Protein AF-A0A7Z0HU76-F1 (afdb_monomer_lite)

Foldseek 3Di:
DVVVVVVVVVVVVVVVVQVVVVLVCCLVPVPVDQWDWDDDPQWTWIHHRQKIWIRRPPDIDIDGRPHD

Sequence (68 aa):
MAFNQQLRAQTHLVEIAKIDKIQMIVSTQVYKNNETKFNFDEAKVTVINKQIKIDLGKRIYQRELLVK

Structure (mmCIF, N/CA/C/O backbone):
data_AF-A0A7Z0HU76-F1
#
_entry.id   AF-A0A7Z0HU76-F1
#
loop_
_atom_site.group_PDB
_atom_site.id
_atom_site.type_symbol
_atom_site.label_atom_id
_atom_site.label_alt_id
_atom_site.label_comp_id
_atom_site.label_asym_id
_atom_site.label_entity_id
_atom_site.label_seq_id
_atom_site.pdbx_PDB_ins_code
_atom_site.Cartn_x
_atom_site.Cartn_y
_atom_site.Cartn_z
_atom_site.occupancy
_atom_site.B_iso_or_equiv
_atom_site.auth_seq_id
_atom_site.auth_comp_id
_atom_site.auth_asym_id
_atom_site.auth_atom_id
_atom_site.pdbx_PDB_model_num
ATOM 1 N N . MET A 1 1 ? 17.215 3.169 -26.812 1.00 61.91 1 MET A N 1
ATOM 2 C CA . MET A 1 1 ? 16.239 3.915 -25.976 1.00 61.91 1 MET A CA 1
ATOM 3 C C . MET A 1 1 ? 15.146 3.024 -25.367 1.00 61.91 1 MET A C 1
ATOM 5 O O . MET A 1 1 ? 14.702 3.340 -24.271 1.00 61.91 1 MET A O 1
ATOM 9 N N . ALA A 1 2 ? 14.766 1.898 -25.993 1.00 76.62 2 ALA A N 1
ATOM 10 C CA . ALA A 1 2 ? 13.744 0.973 -25.475 1.00 76.62 2 ALA A CA 1
ATOM 11 C C . ALA A 1 2 ? 14.092 0.310 -24.122 1.00 76.62 2 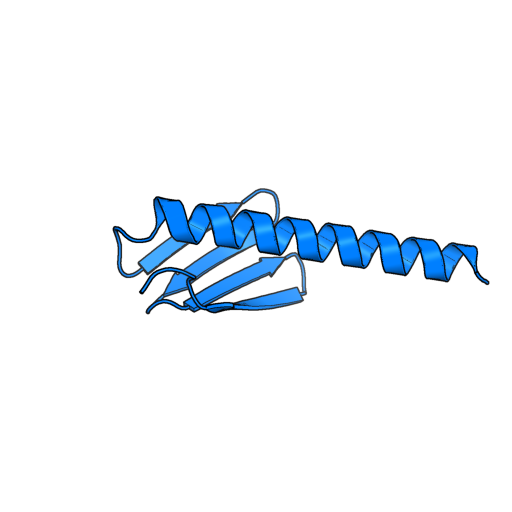ALA A C 1
ATOM 13 O O . ALA A 1 2 ? 13.230 0.219 -23.256 1.00 76.62 2 ALA A O 1
ATOM 14 N N . PHE A 1 3 ? 15.356 -0.068 -23.892 1.00 80.62 3 PHE A N 1
ATOM 15 C CA . PHE A 1 3 ? 15.782 -0.729 -22.647 1.00 80.62 3 PHE A CA 1
ATOM 16 C C . PHE A 1 3 ? 15.531 0.122 -21.389 1.00 80.62 3 PHE A C 1
ATOM 18 O O . PHE A 1 3 ? 14.953 -0.355 -20.420 1.00 80.62 3 PHE A O 1
ATOM 25 N N . ASN A 1 4 ? 15.869 1.418 -21.425 1.00 82.88 4 ASN A N 1
ATOM 26 C CA . ASN A 1 4 ? 15.623 2.327 -20.297 1.00 82.88 4 ASN A CA 1
ATOM 27 C C . ASN A 1 4 ? 14.125 2.545 -20.038 1.00 82.88 4 ASN A C 1
ATOM 29 O O . ASN A 1 4 ? 13.722 2.753 -18.896 1.00 82.88 4 ASN A O 1
A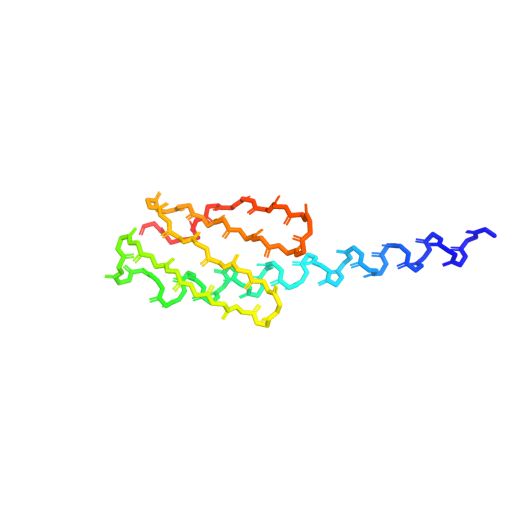TOM 33 N N . GLN A 1 5 ? 13.295 2.510 -21.085 1.00 79.19 5 GLN A N 1
ATOM 34 C CA . GLN A 1 5 ? 11.841 2.594 -20.939 1.00 79.19 5 GLN A CA 1
ATOM 35 C C . GLN A 1 5 ? 11.270 1.306 -20.335 1.00 79.19 5 GLN A C 1
ATOM 37 O O . GLN A 1 5 ? 10.448 1.383 -19.426 1.00 79.19 5 GLN A O 1
ATOM 42 N N . GLN A 1 6 ? 11.759 0.140 -20.767 1.00 82.25 6 GLN A N 1
ATOM 43 C CA . GLN A 1 6 ? 11.395 -1.158 -20.192 1.00 82.25 6 GLN A CA 1
ATOM 44 C C . GLN A 1 6 ? 11.795 -1.259 -18.716 1.00 82.25 6 GLN A C 1
ATOM 46 O O . GLN A 1 6 ? 10.973 -1.652 -17.894 1.00 82.25 6 GLN A O 1
ATOM 51 N N . LEU A 1 7 ? 13.008 -0.823 -18.361 1.00 84.12 7 LEU A N 1
ATOM 52 C CA . LEU A 1 7 ? 13.469 -0.744 -16.971 1.00 84.12 7 LEU A CA 1
ATOM 53 C C . LEU A 1 7 ? 12.551 0.132 -16.119 1.00 84.12 7 LEU A C 1
ATOM 55 O O . LEU A 1 7 ? 12.088 -0.309 -15.073 1.00 84.12 7 LEU A O 1
ATOM 59 N N . ARG A 1 8 ? 12.221 1.344 -16.585 1.00 81.12 8 ARG A N 1
ATOM 60 C CA . ARG A 1 8 ? 11.304 2.246 -15.865 1.00 81.12 8 ARG A CA 1
ATOM 61 C C . ARG A 1 8 ? 9.917 1.634 -15.677 1.00 81.12 8 ARG A C 1
ATOM 63 O O . ARG A 1 8 ? 9.356 1.745 -14.590 1.00 81.12 8 ARG A O 1
ATOM 70 N N . ALA A 1 9 ? 9.378 0.986 -16.709 1.00 81.31 9 ALA A N 1
ATOM 71 C CA . ALA A 1 9 ? 8.086 0.312 -16.632 1.00 81.31 9 ALA A CA 1
ATOM 72 C C . ALA A 1 9 ? 8.109 -0.839 -15.614 1.00 81.31 9 ALA A C 1
ATOM 74 O O . ALA A 1 9 ? 7.206 -0.942 -14.787 1.00 81.31 9 ALA A O 1
ATOM 75 N N . GLN A 1 10 ? 9.165 -1.658 -15.610 1.00 84.50 10 GLN A N 1
ATOM 76 C CA . GLN A 1 10 ? 9.331 -2.733 -14.630 1.00 84.50 10 GLN A CA 1
ATOM 77 C C . GLN A 1 10 ? 9.459 -2.196 -13.203 1.00 84.50 10 GLN A C 1
ATOM 79 O O . GLN A 1 10 ? 8.784 -2.693 -12.305 1.00 84.50 10 GLN A O 1
ATOM 84 N N . THR A 1 11 ? 10.263 -1.151 -12.983 1.00 84.31 11 THR A N 1
ATOM 85 C CA . THR A 1 11 ? 10.384 -0.514 -11.664 1.00 84.31 11 THR A CA 1
ATOM 86 C C . THR A 1 11 ? 9.033 0.001 -11.171 1.00 84.31 11 THR A C 1
ATOM 88 O O . THR A 1 11 ? 8.679 -0.216 -10.016 1.00 84.31 11 THR A O 1
ATOM 91 N N . HIS A 1 12 ? 8.244 0.616 -12.054 1.00 85.69 12 HIS A N 1
ATOM 92 C CA . HIS A 1 12 ? 6.911 1.099 -11.710 1.00 85.69 12 HIS A CA 1
ATOM 93 C C . HIS A 1 12 ? 5.951 -0.041 -11.329 1.00 85.69 12 HIS A C 1
ATOM 95 O O . HIS A 1 12 ? 5.211 0.078 -10.356 1.00 85.69 12 HIS A O 1
ATOM 101 N N . LEU A 1 13 ? 5.990 -1.170 -12.045 1.00 87.44 13 LEU A N 1
ATOM 102 C CA . LEU A 1 13 ? 5.191 -2.352 -11.701 1.00 87.44 13 LEU A CA 1
ATOM 103 C C . LEU A 1 13 ? 5.586 -2.942 -10.341 1.00 87.44 13 LEU A C 1
ATOM 105 O O . LEU A 1 13 ? 4.711 -3.304 -9.558 1.00 87.44 13 LEU A O 1
ATOM 109 N N . VAL A 1 14 ? 6.884 -2.999 -10.032 1.00 87.94 14 VAL A N 1
ATOM 110 C CA . VAL A 1 14 ? 7.374 -3.459 -8.722 1.00 87.94 14 VAL A CA 1
ATOM 111 C C . VAL A 1 14 ? 6.906 -2.528 -7.601 1.00 87.94 14 VAL A C 1
ATOM 113 O O . VAL A 1 14 ? 6.491 -3.005 -6.545 1.00 87.94 14 VAL A O 1
ATOM 116 N N . GLU A 1 15 ? 6.937 -1.212 -7.820 1.00 86.69 15 GLU A N 1
ATOM 117 C CA . GLU A 1 15 ? 6.401 -0.247 -6.856 1.00 86.69 15 GLU A CA 1
ATOM 118 C C . GLU A 1 15 ? 4.900 -0.454 -6.617 1.00 86.69 15 GLU A C 1
ATOM 120 O O . GLU A 1 15 ? 4.485 -0.543 -5.462 1.00 86.69 15 GLU A O 1
ATOM 125 N N . ILE A 1 16 ? 4.097 -0.607 -7.676 1.00 88.12 16 ILE A N 1
ATOM 126 C CA . ILE A 1 16 ? 2.656 -0.884 -7.546 1.00 88.12 16 ILE A CA 1
ATOM 127 C C . ILE A 1 16 ? 2.420 -2.178 -6.763 1.00 88.12 16 ILE A C 1
ATOM 129 O O . ILE A 1 16 ? 1.642 -2.174 -5.812 1.00 88.12 16 ILE A O 1
ATOM 133 N N . ALA A 1 17 ? 3.136 -3.255 -7.092 1.00 88.25 17 ALA A N 1
ATOM 134 C CA . ALA A 1 17 ? 2.990 -4.536 -6.406 1.00 88.25 17 ALA A CA 1
ATOM 135 C C . ALA A 1 17 ? 3.314 -4.441 -4.902 1.00 88.25 17 ALA A C 1
ATOM 137 O O . ALA A 1 17 ? 2.642 -5.067 -4.078 1.00 88.25 17 ALA A O 1
ATOM 138 N N . LYS A 1 18 ? 4.311 -3.628 -4.514 1.00 89.06 18 LYS A N 1
ATOM 139 C CA . LYS A 1 18 ? 4.600 -3.346 -3.096 1.00 89.06 18 LYS A CA 1
ATOM 140 C C . LYS A 1 18 ? 3.430 -2.634 -2.414 1.00 89.06 18 LYS A C 1
ATOM 142 O O . LYS A 1 18 ? 3.045 -3.021 -1.312 1.00 89.06 18 LYS A O 1
ATOM 147 N N . ILE A 1 19 ? 2.852 -1.627 -3.066 1.00 89.50 19 ILE A N 1
ATOM 148 C CA . ILE A 1 19 ? 1.707 -0.872 -2.536 1.00 89.50 19 ILE A CA 1
ATOM 149 C C . ILE A 1 19 ? 0.481 -1.788 -2.381 1.00 89.50 19 ILE A C 1
ATOM 151 O O . ILE A 1 19 ? -0.174 -1.757 -1.339 1.00 89.50 19 ILE A O 1
ATOM 155 N N . ASP A 1 20 ? 0.204 -2.644 -3.367 1.00 88.81 20 ASP A N 1
ATOM 156 C CA . ASP A 1 20 ? -0.902 -3.610 -3.325 1.00 88.81 20 ASP A CA 1
ATOM 157 C C . ASP A 1 20 ? -0.746 -4.592 -2.155 1.00 88.81 20 ASP A C 1
ATOM 159 O O . ASP A 1 20 ? -1.695 -4.845 -1.408 1.00 88.81 20 ASP A O 1
ATOM 163 N N . LYS A 1 21 ? 0.476 -5.092 -1.932 1.00 89.19 21 LYS A N 1
ATOM 164 C CA . LYS A 1 21 ? 0.784 -5.971 -0.797 1.00 89.19 21 LYS A CA 1
ATOM 165 C C . LYS A 1 21 ? 0.544 -5.274 0.543 1.00 89.19 21 LYS A C 1
ATOM 167 O O . LYS A 1 21 ? -0.069 -5.866 1.431 1.00 89.19 21 LYS A O 1
ATOM 172 N N . ILE A 1 22 ? 0.976 -4.017 0.681 1.00 88.56 22 ILE A N 1
ATOM 173 C CA . ILE A 1 22 ? 0.721 -3.211 1.885 1.00 88.56 22 ILE A CA 1
ATOM 174 C C . ILE A 1 22 ? -0.784 -3.062 2.110 1.00 88.56 22 ILE A C 1
ATOM 176 O O . ILE A 1 22 ? -1.258 -3.304 3.216 1.00 88.56 22 ILE A O 1
ATOM 180 N N . GLN A 1 23 ? -1.553 -2.729 1.074 1.00 86.44 23 GLN A N 1
ATOM 181 C CA . GLN A 1 23 ? -3.002 -2.580 1.189 1.00 86.44 23 GLN A CA 1
ATOM 182 C C . GLN A 1 23 ? -3.693 -3.870 1.635 1.00 86.44 23 GLN A C 1
ATOM 184 O O . GLN A 1 23 ? -4.596 -3.814 2.471 1.00 86.44 23 GLN A O 1
ATOM 189 N N . MET A 1 24 ? -3.260 -5.027 1.132 1.00 87.06 24 MET A N 1
ATOM 190 C CA . MET A 1 24 ? -3.803 -6.320 1.550 1.00 87.06 24 MET A CA 1
ATOM 191 C C . MET A 1 24 ? -3.512 -6.611 3.033 1.00 87.06 24 MET A C 1
ATOM 193 O O . MET A 1 24 ? -4.399 -7.042 3.771 1.00 87.06 24 MET A O 1
ATOM 197 N N . ILE A 1 25 ? -2.293 -6.324 3.499 1.00 85.06 25 ILE A N 1
ATOM 198 C CA . ILE A 1 25 ? -1.896 -6.513 4.905 1.00 85.06 25 ILE A CA 1
ATOM 199 C C . ILE A 1 25 ? -2.662 -5.554 5.815 1.00 85.06 25 ILE A C 1
ATOM 201 O O . ILE A 1 25 ? -3.231 -5.967 6.821 1.00 85.06 25 ILE A O 1
ATOM 205 N N . VAL A 1 26 ? -2.738 -4.280 5.436 1.00 83.00 26 VAL A N 1
ATOM 206 C CA . VAL A 1 26 ? -3.491 -3.267 6.178 1.00 83.00 26 VAL A CA 1
ATOM 207 C C . VAL A 1 26 ? -4.964 -3.654 6.279 1.00 83.00 26 VAL A C 1
ATOM 209 O O . VAL A 1 26 ? -5.535 -3.618 7.365 1.00 83.00 26 VAL A O 1
ATOM 212 N N . SER A 1 27 ? -5.568 -4.100 5.178 1.00 80.06 27 SER A N 1
ATOM 213 C CA . SER A 1 27 ? -6.975 -4.512 5.158 1.00 80.06 27 SER A CA 1
ATOM 214 C C . SER A 1 27 ? -7.246 -5.733 6.040 1.00 80.06 27 SER A C 1
ATOM 216 O O . SER A 1 27 ? -8.312 -5.834 6.635 1.00 80.06 27 SER A O 1
ATOM 218 N N . THR A 1 28 ? -6.284 -6.644 6.184 1.00 79.00 28 THR A N 1
ATOM 219 C CA . THR A 1 28 ? -6.450 -7.851 7.011 1.00 79.00 28 THR A CA 1
ATOM 220 C C . THR A 1 28 ? -6.115 -7.629 8.488 1.00 79.00 28 THR A C 1
ATOM 222 O O . THR A 1 28 ? -6.737 -8.245 9.351 1.00 79.00 28 THR A O 1
ATOM 225 N N . GLN A 1 29 ? -5.157 -6.753 8.804 1.00 71.25 29 GLN A N 1
ATOM 226 C CA . GLN A 1 29 ? -4.646 -6.572 10.170 1.00 71.25 29 GLN A CA 1
ATOM 227 C C . GLN A 1 29 ? -5.211 -5.337 10.886 1.00 71.25 29 GLN A C 1
ATOM 229 O O . GLN A 1 29 ? -5.418 -5.379 12.098 1.00 71.25 29 GLN A O 1
ATOM 234 N N . VAL A 1 30 ? -5.484 -4.247 10.162 1.00 64.19 30 VAL A N 1
ATOM 235 C CA . VAL A 1 30 ? -5.816 -2.933 10.749 1.00 64.19 30 VAL A CA 1
ATOM 236 C C . VAL A 1 30 ? -7.318 -2.722 10.943 1.00 64.19 30 VAL A C 1
ATOM 238 O O . VAL A 1 30 ? -7.705 -1.824 11.678 1.00 64.19 30 VAL A O 1
ATOM 241 N N . TYR A 1 31 ? -8.182 -3.600 10.418 1.00 58.69 31 TYR A N 1
ATOM 242 C CA . TYR A 1 31 ? -9.632 -3.546 10.685 1.00 58.69 31 TYR A CA 1
ATOM 243 C C . TYR A 1 31 ? -9.979 -3.465 12.189 1.00 58.69 31 TYR A C 1
ATOM 245 O O . TYR A 1 31 ? -11.044 -2.985 12.560 1.00 58.69 31 TYR A O 1
ATOM 253 N N . LYS A 1 32 ? -9.077 -3.906 13.074 1.00 59.22 32 LYS A N 1
ATOM 254 C CA . LYS A 1 32 ? -9.299 -3.902 14.523 1.00 59.22 32 LYS A CA 1
ATOM 255 C C . LYS A 1 32 ? -9.070 -2.546 15.208 1.00 59.22 32 LYS A C 1
ATOM 257 O O . LYS A 1 32 ? -9.631 -2.354 16.280 1.00 59.22 32 LYS A O 1
ATOM 262 N N . ASN A 1 33 ? -8.298 -1.621 14.624 1.00 61.78 33 ASN A N 1
ATOM 263 C CA . ASN A 1 33 ? -7.899 -0.363 15.272 1.00 61.78 33 ASN A CA 1
ATOM 264 C C . ASN A 1 33 ? -8.109 0.850 14.342 1.00 61.78 33 ASN A C 1
ATOM 266 O O . ASN A 1 33 ? -7.673 0.842 13.195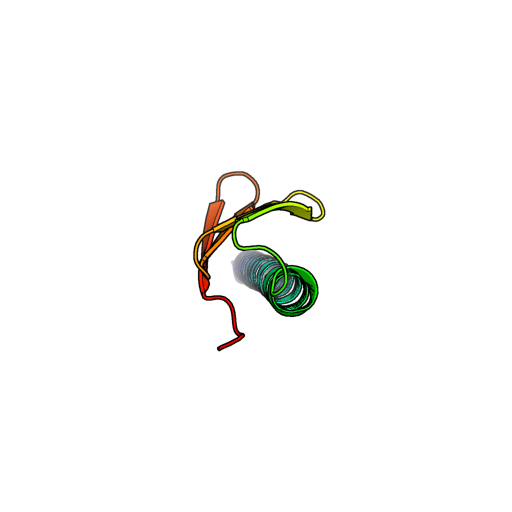 1.00 61.78 33 ASN A O 1
ATOM 270 N N . ASN A 1 34 ? -8.718 1.927 14.854 1.00 66.50 34 ASN A N 1
ATOM 271 C CA . ASN A 1 34 ? -9.037 3.141 14.077 1.00 66.50 34 ASN A CA 1
ATOM 272 C C . ASN A 1 34 ? -7.809 3.919 13.568 1.00 66.50 34 ASN A C 1
ATOM 274 O O . ASN A 1 34 ? -7.912 4.668 12.593 1.00 66.50 34 ASN A O 1
ATOM 278 N N . GLU A 1 35 ? -6.658 3.741 14.213 1.00 78.06 35 GLU A N 1
ATOM 279 C CA . GLU A 1 35 ? -5.384 4.304 13.782 1.00 78.06 35 GLU A CA 1
ATOM 280 C C . GLU A 1 35 ? -4.278 3.265 13.971 1.00 78.06 35 GLU A C 1
ATOM 282 O O . GLU A 1 35 ? -4.198 2.595 15.002 1.00 78.06 35 GLU A O 1
ATOM 287 N N . THR A 1 36 ? -3.423 3.081 12.967 1.00 82.81 36 THR A N 1
ATOM 288 C CA . THR A 1 36 ? -2.260 2.190 13.067 1.00 82.81 36 THR A CA 1
ATOM 289 C C . THR A 1 36 ? -1.107 2.743 12.247 1.00 82.81 36 THR A C 1
ATOM 291 O O . THR A 1 36 ? -1.277 3.150 11.100 1.00 82.81 36 THR A O 1
ATOM 294 N N . LYS A 1 37 ? 0.086 2.750 12.841 1.00 87.69 37 LYS A N 1
ATOM 295 C CA . LYS A 1 37 ? 1.332 3.174 12.200 1.00 87.69 37 LYS A CA 1
ATOM 296 C C . LYS A 1 37 ? 2.331 2.039 12.294 1.00 87.69 37 LYS A C 1
ATOM 298 O O . LYS A 1 37 ? 2.557 1.517 13.382 1.00 87.69 37 LYS A O 1
ATOM 303 N N . PHE A 1 38 ? 2.919 1.663 11.171 1.00 86.38 38 PHE A N 1
ATOM 304 C CA . PHE A 1 38 ? 3.943 0.629 11.129 1.00 86.38 38 PHE A CA 1
ATOM 305 C C . PHE A 1 38 ? 4.846 0.813 9.914 1.00 86.38 38 PHE A C 1
ATOM 307 O O . PHE A 1 38 ? 4.509 1.520 8.964 1.00 86.38 38 PHE A O 1
ATOM 314 N N . ASN A 1 39 ? 6.001 0.162 9.950 1.00 86.81 39 ASN A N 1
ATOM 315 C CA . ASN A 1 39 ? 6.905 0.111 8.812 1.00 86.81 39 ASN A CA 1
ATOM 316 C C . ASN A 1 39 ? 6.736 -1.236 8.110 1.00 86.81 39 ASN A C 1
ATOM 318 O O . ASN A 1 39 ? 6.655 -2.274 8.768 1.00 86.81 39 ASN A O 1
ATOM 322 N N . PHE A 1 40 ? 6.690 -1.208 6.784 1.00 83.50 40 PHE A N 1
ATOM 323 C CA . PHE A 1 40 ? 6.690 -2.392 5.939 1.00 83.50 40 PHE A CA 1
ATOM 324 C C . PHE A 1 40 ? 7.846 -2.275 4.950 1.00 83.50 40 PHE A C 1
ATOM 326 O O . PHE A 1 40 ? 7.819 -1.414 4.070 1.00 83.50 40 PHE A O 1
ATOM 333 N N . ASP A 1 41 ? 8.867 -3.114 5.108 1.00 82.94 41 ASP A N 1
ATOM 334 C CA . ASP A 1 41 ? 10.160 -2.953 4.436 1.00 82.94 41 ASP A CA 1
ATOM 335 C C . ASP A 1 41 ? 10.704 -1.513 4.623 1.00 82.94 41 ASP A C 1
ATOM 337 O O . ASP A 1 41 ? 10.894 -1.050 5.748 1.00 82.94 41 ASP A O 1
ATOM 341 N N . GLU A 1 42 ? 10.918 -0.785 3.524 1.00 84.69 42 GLU A N 1
ATOM 342 C CA . GLU A 1 42 ? 11.36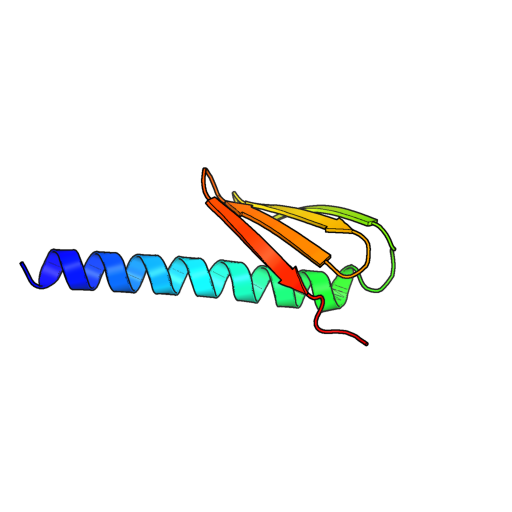6 0.617 3.491 1.00 84.69 42 GLU A CA 1
ATOM 343 C C . GLU A 1 42 ? 10.205 1.631 3.502 1.00 84.69 42 GLU A C 1
ATOM 345 O O . GLU A 1 42 ? 10.435 2.842 3.475 1.00 84.69 42 GLU A O 1
ATOM 350 N N . ALA A 1 43 ? 8.953 1.162 3.503 1.00 86.38 43 ALA A N 1
ATOM 351 C CA . ALA A 1 43 ? 7.770 2.011 3.457 1.00 86.38 43 ALA A CA 1
ATOM 352 C C . ALA A 1 43 ? 7.243 2.309 4.864 1.00 86.38 43 ALA A C 1
ATOM 354 O O . ALA A 1 43 ? 7.054 1.399 5.676 1.00 86.38 43 ALA A O 1
ATOM 355 N N . LYS A 1 44 ? 6.925 3.576 5.142 1.00 90.88 44 LYS A N 1
ATOM 356 C CA . LYS A 1 44 ? 6.163 3.944 6.343 1.00 90.88 44 LYS A CA 1
ATOM 357 C C . LYS A 1 44 ? 4.684 3.934 6.005 1.00 90.88 44 LYS A C 1
ATOM 359 O O . LYS A 1 44 ? 4.254 4.615 5.078 1.00 90.88 44 LYS A O 1
ATOM 364 N N . VAL A 1 45 ? 3.906 3.171 6.759 1.00 89.75 45 VAL A N 1
ATOM 365 C CA . VAL A 1 45 ? 2.472 3.000 6.540 1.00 89.75 45 VAL A CA 1
ATOM 366 C C . VAL A 1 45 ? 1.725 3.610 7.714 1.00 89.75 45 VAL A C 1
ATOM 368 O O . VAL A 1 45 ? 1.951 3.262 8.871 1.00 89.75 45 VAL A O 1
ATOM 371 N N . THR A 1 46 ? 0.834 4.544 7.411 1.00 89.75 46 THR A N 1
ATOM 372 C CA . THR A 1 46 ? -0.058 5.176 8.380 1.00 89.75 46 THR A CA 1
ATOM 373 C C . THR A 1 46 ? -1.488 4.944 7.939 1.00 89.75 46 THR A C 1
ATOM 375 O O . THR A 1 46 ? -1.856 5.289 6.822 1.00 89.75 46 THR A O 1
ATOM 378 N N . VAL A 1 47 ? -2.296 4.372 8.818 1.00 86.75 47 VAL A N 1
ATOM 379 C CA . VAL A 1 47 ? -3.707 4.099 8.579 1.00 86.75 47 VAL A CA 1
ATOM 380 C C . VAL A 1 47 ? -4.515 4.935 9.553 1.00 86.75 47 VAL A C 1
ATOM 382 O O . VAL A 1 47 ? -4.312 4.805 10.756 1.00 86.75 47 VAL A O 1
ATOM 385 N N . ILE A 1 48 ? -5.384 5.806 9.046 1.00 84.88 48 ILE A N 1
ATOM 386 C CA . ILE A 1 48 ? -6.240 6.703 9.836 1.00 84.88 48 ILE A CA 1
ATOM 387 C C . ILE A 1 48 ? -7.602 6.761 9.150 1.00 84.88 48 ILE A C 1
ATOM 389 O O . ILE A 1 48 ? -7.656 6.997 7.947 1.00 84.88 48 ILE A O 1
ATOM 393 N N . ASN A 1 49 ? -8.701 6.583 9.889 1.00 80.25 49 ASN A N 1
ATOM 394 C CA . ASN A 1 49 ? -10.068 6.784 9.376 1.00 80.25 49 ASN A CA 1
ATOM 395 C C . ASN A 1 49 ? -10.337 6.085 8.030 1.00 80.25 49 ASN A C 1
ATOM 397 O O . ASN A 1 49 ? -10.824 6.700 7.084 1.00 80.25 49 ASN A O 1
ATOM 401 N N . LYS A 1 50 ? -9.989 4.798 7.924 1.00 79.06 50 LYS A N 1
ATOM 402 C CA . LYS A 1 50 ? -10.122 4.005 6.688 1.00 79.06 50 LYS A CA 1
ATOM 403 C C . LYS A 1 50 ? -9.249 4.463 5.503 1.00 79.06 50 LYS A C 1
ATOM 405 O O . LYS A 1 50 ? -9.382 3.926 4.409 1.00 79.06 50 LYS A O 1
ATOM 410 N N . GLN A 1 51 ? -8.316 5.389 5.705 1.00 85.25 51 GLN A N 1
ATOM 411 C CA . GLN A 1 51 ? -7.335 5.799 4.702 1.00 85.25 51 GLN A CA 1
ATOM 412 C C . GLN A 1 51 ? -5.956 5.245 5.035 1.00 85.25 51 GLN A C 1
ATOM 414 O O . GLN A 1 51 ? -5.528 5.258 6.185 1.00 85.25 51 GLN A O 1
ATOM 419 N N . ILE A 1 52 ? -5.254 4.786 4.007 1.00 88.31 52 ILE A N 1
ATOM 420 C CA . ILE A 1 52 ? -3.898 4.255 4.054 1.00 88.31 52 ILE A CA 1
ATOM 421 C C . ILE A 1 52 ? -2.984 5.266 3.368 1.00 88.31 52 ILE A C 1
ATOM 423 O O . ILE A 1 52 ? -3.114 5.528 2.173 1.00 88.31 52 ILE A O 1
ATOM 427 N N . LYS A 1 53 ? -2.032 5.809 4.118 1.00 91.31 53 LYS A N 1
ATOM 428 C CA . LYS A 1 53 ? -0.927 6.618 3.616 1.00 91.31 53 LYS A CA 1
ATOM 429 C C . LYS A 1 53 ? 0.348 5.780 3.634 1.00 91.31 53 LYS A C 1
ATOM 431 O O . LYS A 1 53 ? 0.704 5.226 4.671 1.00 91.31 53 LYS A O 1
ATOM 436 N N . ILE A 1 54 ? 1.025 5.696 2.495 1.00 90.44 54 ILE A N 1
ATOM 437 C CA . ILE A 1 54 ? 2.242 4.905 2.303 1.00 90.44 54 ILE A CA 1
ATOM 438 C C . ILE A 1 54 ? 3.341 5.848 1.821 1.00 90.44 54 ILE A C 1
ATOM 440 O O . ILE A 1 54 ? 3.308 6.316 0.683 1.00 90.44 54 ILE A O 1
ATOM 444 N N . ASP A 1 55 ? 4.310 6.124 2.685 1.00 91.44 55 ASP A N 1
ATOM 445 C CA . ASP A 1 55 ? 5.501 6.899 2.354 1.00 91.44 55 ASP A CA 1
ATOM 446 C C . ASP A 1 55 ? 6.612 5.928 1.907 1.00 91.44 55 ASP A C 1
ATOM 448 O O . ASP A 1 55 ? 7.167 5.190 2.724 1.00 91.44 55 ASP A O 1
ATOM 452 N N . LEU A 1 56 ? 6.930 5.911 0.607 1.00 87.31 56 LEU A N 1
ATOM 453 C CA . LEU A 1 56 ? 7.980 5.086 -0.002 1.00 87.31 56 LEU A CA 1
ATOM 454 C C . LEU A 1 56 ? 9.101 5.997 -0.526 1.00 87.31 56 LEU A C 1
ATOM 456 O O . LEU A 1 56 ? 9.024 6.569 -1.620 1.00 87.31 56 LEU A O 1
ATOM 460 N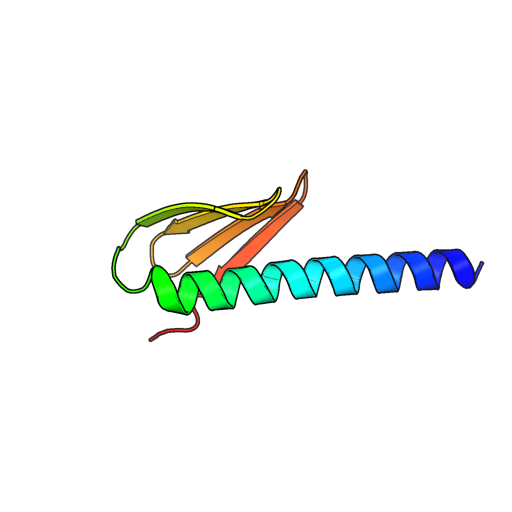 N . GLY A 1 57 ? 10.149 6.169 0.279 1.00 84.50 57 GLY A N 1
ATOM 461 C CA . GLY A 1 57 ? 11.225 7.116 -0.013 1.00 84.50 57 GLY A CA 1
ATOM 462 C C . GLY A 1 57 ? 10.709 8.559 -0.069 1.00 84.50 57 GLY A C 1
ATOM 463 O O . GLY A 1 57 ? 10.306 9.115 0.948 1.00 84.50 57 GLY A O 1
ATOM 464 N N . LYS A 1 58 ? 10.730 9.177 -1.259 1.00 85.38 58 LYS A N 1
ATOM 465 C CA . LYS A 1 58 ? 10.198 10.537 -1.501 1.00 85.38 58 LYS A CA 1
ATOM 466 C C . LYS A 1 58 ? 8.775 10.548 -2.074 1.00 85.38 58 LYS A C 1
ATOM 468 O O . LYS A 1 58 ? 8.238 11.623 -2.329 1.00 85.38 58 LYS A O 1
ATOM 473 N N . ARG A 1 59 ? 8.190 9.377 -2.344 1.00 87.81 59 ARG A N 1
ATOM 474 C CA . ARG A 1 59 ? 6.848 9.247 -2.923 1.00 87.81 59 ARG A CA 1
ATOM 475 C C . ARG A 1 59 ? 5.841 8.942 -1.828 1.00 87.81 59 ARG A C 1
ATOM 477 O O . ARG A 1 59 ? 6.122 8.156 -0.929 1.00 87.81 59 ARG A O 1
ATOM 484 N N . ILE A 1 60 ? 4.670 9.555 -1.936 1.00 89.19 60 ILE A N 1
ATOM 485 C CA . ILE A 1 60 ? 3.557 9.346 -1.016 1.00 89.19 60 ILE A CA 1
ATOM 486 C C . ILE A 1 60 ? 2.397 8.794 -1.828 1.00 89.19 60 ILE A C 1
ATOM 488 O O . ILE A 1 60 ? 1.988 9.401 -2.816 1.00 89.19 60 ILE A O 1
ATOM 492 N N . TYR A 1 61 ? 1.869 7.657 -1.396 1.00 88.88 61 TYR A N 1
ATOM 493 C CA . TYR A 1 61 ? 0.700 7.023 -1.985 1.00 88.88 61 TYR A CA 1
ATOM 494 C C . TYR A 1 61 ? -0.445 7.032 -0.977 1.00 88.88 61 TYR A C 1
ATOM 496 O O . TYR A 1 61 ? -0.238 6.788 0.213 1.00 88.88 61 TYR A O 1
ATOM 504 N N . GLN A 1 62 ? -1.653 7.321 -1.453 1.00 88.44 62 GLN A N 1
ATOM 505 C CA . GLN A 1 62 ? -2.872 7.309 -0.649 1.00 88.44 62 GLN A CA 1
ATOM 506 C C . GLN A 1 62 ? -3.868 6.331 -1.254 1.00 88.44 62 GLN A C 1
ATOM 508 O O . GLN A 1 62 ? -4.075 6.334 -2.468 1.00 88.44 62 GLN A O 1
ATOM 513 N N . ARG A 1 63 ? -4.461 5.485 -0.413 1.00 85.38 63 ARG A N 1
ATOM 514 C CA . ARG A 1 63 ? -5.477 4.509 -0.812 1.00 85.38 63 ARG A CA 1
ATOM 515 C C . ARG A 1 63 ? -6.524 4.340 0.280 1.00 85.38 63 ARG A C 1
ATOM 517 O O . ARG A 1 63 ? -6.241 4.562 1.452 1.00 85.38 63 ARG A O 1
ATOM 524 N N . GLU A 1 64 ? -7.720 3.926 -0.101 1.00 83.56 64 GLU A N 1
ATOM 525 C CA . GLU A 1 64 ? -8.773 3.563 0.847 1.00 83.56 64 GLU A CA 1
ATOM 526 C C . GLU A 1 64 ? -8.595 2.112 1.318 1.00 83.56 64 GLU A C 1
ATOM 528 O O . GLU A 1 64 ? -8.090 1.252 0.589 1.00 83.56 64 GLU A O 1
ATOM 533 N N . LEU A 1 65 ? -8.996 1.836 2.559 1.00 78.81 65 LEU A N 1
ATOM 534 C CA . LEU A 1 65 ? -9.110 0.480 3.087 1.00 78.81 65 LEU A CA 1
ATOM 535 C C . LEU A 1 65 ? -10.157 -0.297 2.277 1.00 78.81 65 LEU A C 1
ATOM 537 O O . LEU A 1 65 ? -11.252 0.198 2.027 1.00 78.81 65 LEU A O 1
ATOM 541 N N . LEU A 1 66 ? -9.846 -1.542 1.906 1.00 74.88 66 LEU A N 1
ATOM 542 C CA . LEU A 1 66 ? -10.750 -2.378 1.098 1.00 74.88 66 LEU A CA 1
ATOM 543 C C . LEU A 1 66 ? -11.924 -2.971 1.887 1.00 74.88 66 LEU A C 1
ATOM 545 O O . LEU A 1 66 ? -12.738 -3.700 1.324 1.00 74.88 66 LEU A O 1
ATOM 549 N N . VAL A 1 67 ? -12.001 -2.705 3.190 1.00 64.31 67 VAL A N 1
ATOM 550 C CA . VAL A 1 67 ? -12.965 -3.338 4.092 1.00 64.31 67 VAL A CA 1
ATOM 551 C C . VAL A 1 67 ? -14.060 -2.334 4.444 1.00 64.31 67 VAL A C 1
ATOM 553 O O . VAL A 1 67 ? -13.761 -1.235 4.918 1.00 64.31 67 VAL A O 1
ATOM 556 N N . LYS A 1 68 ? -15.320 -2.708 4.186 1.00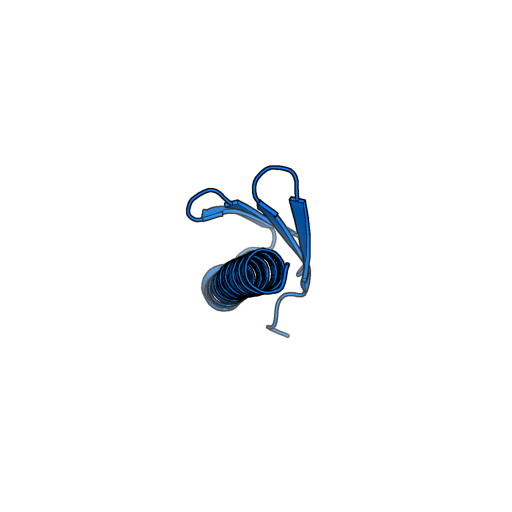 56.62 68 LYS A N 1
ATOM 557 C CA . LYS A 1 68 ? -16.505 -1.935 4.586 1.00 56.62 68 LYS A CA 1
ATOM 558 C C . LYS A 1 68 ? -16.694 -1.979 6.094 1.00 56.62 68 LYS A C 1
ATOM 560 O O . LYS A 1 68 ? -16.667 -3.097 6.644 1.00 56.62 68 LYS A O 1
#

Secondary structure (DSSP, 8-state):
-HHHHHHHHHHHHHHHHHHHHHHHHHHHHGGG-SEEEEEETTEEEEEETTEEEEEETTEEEEEE-S--

pLDDT: mean 82.25, std 8.58, range [56.62, 91.44]

Radius of gyration: 13.77 Å; chains: 1; bounding box: 33×18×41 Å